Protein AF-A0A4R2GJK2-F1 (afdb_monomer_lite)

Organism: NCBI:txid659006

Sequence (76 aa):
MGNPASAAEVFGRQHKNVLQAIDGLDCSDEFNRHNFLPIEYQDSRGRLQRAVDMTKDGFTFLVMGFTGSTAARFKP

Secondary structure (DSSP, 8-state):
---THHHHHHHT--HHHHHHHHHT--S-HHHHHHHEEEEEEE-TTS-EEEEEEE-HHHHHHHHHHHHHHHHTT---

Radius of gyration: 13.51 Å; chains: 1; bounding box: 34×28×38 Å

pLDDT: mean 75.3, std 16.88, range [35.0, 92.25]

InterPro domains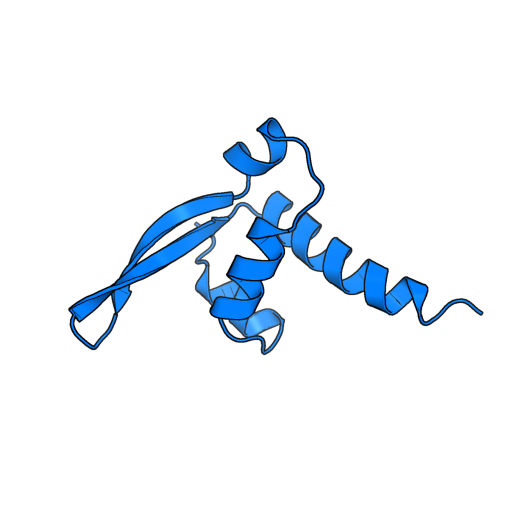:
  IPR014054 Bacteriophage regulatory protein, Rha family [PF09669] (8-75)
  IPR014054 Bacteriophage regulatory protein, Rha family [TIGR02681] (6-75)

Foldseek 3Di:
DDDLVVLCVVVVHDQVVLVVLLVVDPDDPVCSVVAWAWDWDQDPVRDIDIDTDGDPVNSVSSVCVVVVVVVVVPDD

Structure (mmCIF, N/CA/C/O backbone):
data_AF-A0A4R2GJK2-F1
#
_entry.id   AF-A0A4R2GJK2-F1
#
loop_
_atom_site.group_PDB
_atom_site.id
_atom_site.type_symbol
_atom_site.label_atom_id
_atom_site.label_alt_id
_atom_site.label_comp_id
_atom_site.label_asym_id
_atom_site.label_entity_id
_atom_site.label_seq_id
_atom_site.pdbx_PDB_ins_code
_atom_site.Cartn_x
_atom_site.Cartn_y
_atom_site.Cartn_z
_atom_site.occupancy
_atom_site.B_iso_or_equiv
_atom_site.auth_seq_id
_atom_site.auth_comp_id
_atom_site.auth_asym_id
_atom_site.auth_atom_id
_atom_site.pdbx_PDB_model_num
ATOM 1 N N . MET A 1 1 ? 12.418 1.132 4.965 1.00 37.62 1 MET A N 1
ATOM 2 C CA . MET A 1 1 ? 12.450 0.033 3.978 1.00 37.62 1 MET A CA 1
ATOM 3 C C . MET A 1 1 ? 11.578 -1.098 4.500 1.00 37.62 1 MET A C 1
ATOM 5 O O . MET A 1 1 ? 12.057 -1.916 5.273 1.00 37.62 1 MET A O 1
ATOM 9 N N . GLY A 1 2 ? 10.285 -1.080 4.175 1.00 43.12 2 GLY A N 1
ATOM 10 C CA . GLY A 1 2 ? 9.345 -2.153 4.505 1.00 43.12 2 GLY A CA 1
ATOM 11 C C . GLY A 1 2 ? 8.942 -2.844 3.212 1.00 43.12 2 GLY A C 1
ATOM 12 O O . GLY A 1 2 ? 8.171 -2.294 2.448 1.00 43.12 2 GLY A O 1
ATOM 13 N N . ASN A 1 3 ? 9.521 -4.008 2.927 1.00 45.88 3 ASN A N 1
ATOM 14 C CA . ASN A 1 3 ? 9.272 -4.737 1.685 1.00 45.88 3 ASN A CA 1
ATOM 15 C C . ASN A 1 3 ? 7.777 -5.134 1.564 1.00 45.88 3 ASN A C 1
ATOM 17 O O . ASN A 1 3 ? 7.277 -5.773 2.497 1.00 45.88 3 ASN A O 1
ATOM 21 N N . PRO A 1 4 ? 7.083 -4.868 0.435 1.00 50.69 4 PRO A N 1
ATOM 22 C CA . PRO A 1 4 ? 5.719 -5.344 0.167 1.00 50.69 4 PRO A CA 1
ATOM 23 C C . PRO A 1 4 ? 5.496 -6.843 0.420 1.00 50.69 4 PRO A C 1
ATOM 25 O O . PRO A 1 4 ? 4.383 -7.256 0.749 1.00 50.69 4 PRO A O 1
ATOM 28 N N . ALA A 1 5 ? 6.549 -7.661 0.312 1.00 49.12 5 ALA A N 1
ATOM 29 C CA . ALA A 1 5 ? 6.499 -9.090 0.617 1.00 49.12 5 ALA A CA 1
ATOM 30 C C . ALA A 1 5 ? 6.042 -9.387 2.059 1.00 49.12 5 ALA A C 1
ATOM 32 O O . ALA A 1 5 ? 5.361 -10.383 2.294 1.00 49.12 5 ALA A O 1
ATOM 33 N N . SER A 1 6 ? 6.331 -8.493 3.009 1.00 52.34 6 SER A N 1
ATOM 34 C CA . SER A 1 6 ? 6.001 -8.706 4.423 1.00 52.34 6 SER A CA 1
ATOM 35 C C . SER A 1 6 ? 4.498 -8.618 4.719 1.00 52.34 6 SER A C 1
ATOM 37 O O . SER A 1 6 ? 4.003 -9.325 5.592 1.00 52.34 6 SER A O 1
ATOM 39 N N . ALA A 1 7 ? 3.725 -7.834 3.960 1.00 49.97 7 ALA A N 1
ATOM 40 C CA . ALA A 1 7 ? 2.278 -7.747 4.164 1.00 49.97 7 ALA A CA 1
ATOM 41 C C . ALA A 1 7 ? 1.534 -9.011 3.695 1.00 49.97 7 ALA A C 1
ATOM 43 O O . ALA A 1 7 ? 0.581 -9.444 4.339 1.00 49.97 7 ALA A O 1
ATOM 44 N N . ALA A 1 8 ? 1.971 -9.635 2.596 1.00 51.84 8 ALA A N 1
ATOM 45 C CA . ALA A 1 8 ? 1.367 -10.874 2.100 1.00 51.84 8 ALA A CA 1
ATOM 46 C C . ALA A 1 8 ? 1.631 -12.064 3.044 1.00 51.84 8 ALA A C 1
ATOM 48 O O . ALA A 1 8 ? 0.729 -12.872 3.285 1.00 51.84 8 ALA A O 1
ATOM 49 N N . GLU A 1 9 ? 2.836 -12.132 3.622 1.00 51.62 9 GLU A N 1
ATOM 50 C CA . GLU A 1 9 ? 3.222 -13.160 4.597 1.00 51.62 9 GLU A CA 1
ATOM 51 C C . GLU A 1 9 ? 2.456 -13.033 5.920 1.00 51.62 9 GLU A C 1
ATOM 53 O O . GLU A 1 9 ? 1.994 -14.043 6.447 1.00 51.62 9 GLU A O 1
ATOM 58 N N . VAL A 1 10 ? 2.232 -11.810 6.422 1.00 51.09 10 VAL A N 1
ATOM 59 C CA . VAL A 1 10 ? 1.522 -11.585 7.698 1.00 51.09 10 VAL A CA 1
ATOM 60 C C . VAL A 1 10 ? 0.048 -12.016 7.643 1.00 51.09 10 VAL A C 1
ATOM 62 O O . VAL A 1 10 ? -0.509 -12.418 8.662 1.00 51.09 10 VAL A O 1
ATOM 65 N N . PHE A 1 11 ? -0.590 -11.992 6.467 1.00 52.94 11 PHE A N 1
ATOM 66 C CA . PHE A 1 11 ? -2.011 -12.346 6.326 1.00 52.94 11 PHE A CA 1
ATOM 67 C C . PHE A 1 11 ? -2.277 -13.700 5.667 1.00 52.94 11 PHE A C 1
ATOM 69 O O . PHE A 1 11 ? -3.442 -14.082 5.540 1.00 52.94 11 PHE A O 1
ATOM 76 N N . GLY A 1 12 ? -1.243 -14.413 5.204 1.00 50.94 12 GLY A N 1
ATOM 77 C CA . GLY A 1 12 ? -1.421 -15.626 4.398 1.00 50.94 12 GLY A CA 1
ATOM 78 C C . GLY A 1 12 ? -2.259 -15.382 3.133 1.00 50.94 12 GLY A C 1
ATOM 79 O O . GLY A 1 12 ? -2.920 -16.292 2.628 1.00 50.94 12 GLY A O 1
ATOM 80 N N . ARG A 1 13 ? -2.295 -14.137 2.634 1.00 60.50 13 ARG A N 1
ATOM 81 C CA . ARG A 1 13 ? -3.096 -13.730 1.472 1.00 60.50 13 ARG A CA 1
ATOM 82 C C . ARG A 1 13 ? -2.195 -13.581 0.256 1.00 60.50 13 ARG A C 1
ATOM 84 O O . ARG A 1 13 ? -1.096 -13.048 0.336 1.00 60.50 13 ARG A O 1
ATOM 91 N N . GLN A 1 14 ? -2.686 -14.026 -0.899 1.00 70.56 14 GLN A N 1
ATOM 92 C CA . GLN A 1 14 ? -1.981 -13.836 -2.167 1.00 70.56 14 GLN A CA 1
ATOM 93 C C . GLN A 1 14 ? -1.791 -12.334 -2.444 1.00 70.56 14 GLN A C 1
ATOM 95 O O . GLN A 1 14 ? -2.735 -11.567 -2.261 1.00 70.56 14 GLN A O 1
ATOM 100 N N . HIS A 1 15 ? -0.617 -11.939 -2.956 1.00 72.88 15 HIS A N 1
ATOM 101 C CA . HIS A 1 15 ? -0.251 -10.562 -3.354 1.00 72.88 15 HIS A CA 1
ATOM 102 C C . HIS A 1 15 ? -1.374 -9.823 -4.102 1.00 72.88 15 HIS A C 1
ATOM 104 O O . HIS A 1 15 ? -1.702 -8.680 -3.798 1.00 72.88 15 HIS A O 1
ATOM 110 N N . LYS A 1 16 ? -2.062 -10.526 -5.010 1.00 76.44 16 LYS A N 1
ATOM 111 C CA . LYS A 1 16 ? -3.207 -10.000 -5.770 1.00 76.44 16 LYS A CA 1
ATOM 112 C C . LYS A 1 16 ? -4.354 -9.472 -4.890 1.00 76.44 16 LYS A C 1
ATOM 114 O O . LYS A 1 16 ? -4.967 -8.470 -5.233 1.00 76.44 16 LYS A O 1
ATOM 119 N N . ASN A 1 17 ? -4.633 -10.123 -3.759 1.00 78.62 17 ASN A N 1
ATOM 120 C CA . ASN A 1 17 ? -5.718 -9.737 -2.854 1.00 78.62 17 ASN A CA 1
ATOM 121 C C . ASN A 1 17 ? -5.335 -8.492 -2.043 1.00 78.62 17 ASN A C 1
ATOM 123 O O . ASN A 1 17 ? -6.205 -7.707 -1.685 1.00 78.62 17 ASN A O 1
ATOM 127 N N . VAL A 1 18 ? -4.042 -8.319 -1.750 1.00 80.44 18 VAL A N 1
ATOM 128 C CA . VAL A 1 18 ? -3.518 -7.124 -1.075 1.00 80.44 18 VAL A CA 1
ATOM 129 C C . VAL A 1 18 ? -3.627 -5.917 -2.003 1.00 80.44 18 VAL A C 1
ATOM 131 O O . VAL A 1 18 ? -4.149 -4.889 -1.589 1.00 80.44 18 VAL A O 1
ATOM 134 N N . LEU A 1 19 ? -3.231 -6.063 -3.272 1.00 85.69 19 LEU A N 1
ATOM 135 C CA . LEU A 1 19 ? -3.384 -5.002 -4.274 1.00 85.69 19 LEU A CA 1
ATOM 136 C C . LEU A 1 19 ? -4.849 -4.591 -4.459 1.00 85.69 19 LEU A C 1
ATOM 138 O O . LEU A 1 19 ? -5.151 -3.405 -4.417 1.00 85.69 19 LEU A O 1
ATOM 142 N N . GLN A 1 20 ? -5.763 -5.560 -4.580 1.00 84.75 20 GLN A N 1
ATOM 143 C CA . GLN A 1 20 ? -7.200 -5.275 -4.677 1.00 84.75 20 GLN A CA 1
ATOM 144 C C . GLN A 1 20 ? -7.744 -4.535 -3.454 1.00 84.75 20 GLN A C 1
ATOM 146 O O . GLN A 1 20 ? -8.598 -3.666 -3.594 1.00 84.75 20 GLN A O 1
ATOM 151 N N . ALA A 1 21 ? -7.276 -4.881 -2.255 1.00 83.75 21 ALA A N 1
ATOM 152 C CA . ALA A 1 21 ? -7.705 -4.191 -1.050 1.00 83.75 21 ALA A CA 1
ATOM 153 C C . ALA A 1 21 ? -7.199 -2.750 -1.010 1.00 83.75 21 ALA A C 1
ATOM 155 O O . ALA A 1 21 ? -7.975 -1.876 -0.654 1.00 83.75 21 ALA A O 1
ATOM 156 N N . ILE A 1 22 ? -5.944 -2.511 -1.411 1.00 84.81 22 ILE A N 1
ATOM 157 C CA . ILE A 1 22 ? -5.367 -1.164 -1.528 1.00 84.81 22 ILE A CA 1
ATOM 158 C C . ILE A 1 22 ? -6.160 -0.326 -2.542 1.00 84.81 22 ILE A C 1
ATOM 160 O O . ILE A 1 22 ? -6.492 0.819 -2.249 1.00 84.81 22 ILE A O 1
ATOM 164 N N . ASP A 1 23 ? -6.525 -0.912 -3.687 1.00 84.19 23 ASP A N 1
ATOM 165 C CA . ASP A 1 23 ? -7.336 -0.253 -4.724 1.00 84.19 23 ASP A CA 1
ATOM 166 C C . ASP A 1 23 ? -8.760 0.089 -4.254 1.00 84.19 23 ASP A C 1
ATOM 168 O O . ASP A 1 23 ? -9.391 0.992 -4.797 1.00 84.19 23 ASP A O 1
ATOM 172 N N . GLY A 1 24 ? -9.274 -0.639 -3.259 1.00 83.00 24 GLY A N 1
ATOM 173 C CA . GLY A 1 24 ? -10.601 -0.443 -2.676 1.00 83.00 24 GLY A CA 1
ATOM 174 C C . GLY A 1 24 ? -10.606 0.274 -1.325 1.00 83.00 24 GLY A C 1
ATOM 175 O O . GLY A 1 24 ? -11.645 0.267 -0.662 1.00 83.00 24 GLY A O 1
ATOM 176 N N . LEU A 1 25 ? -9.476 0.832 -0.872 1.00 82.88 25 LEU A N 1
ATOM 177 C CA . LEU A 1 25 ? -9.430 1.578 0.386 1.00 82.88 25 LEU A CA 1
ATOM 178 C C . LEU A 1 25 ? -10.235 2.872 0.265 1.00 82.88 25 LEU A C 1
ATOM 180 O O . LEU A 1 25 ? -9.956 3.711 -0.586 1.00 82.88 25 LEU A O 1
ATOM 184 N N . ASP A 1 26 ? -11.176 3.055 1.186 1.00 82.25 26 ASP A N 1
ATOM 185 C CA . ASP A 1 26 ? -11.847 4.335 1.389 1.00 82.25 26 ASP A CA 1
ATOM 186 C C . ASP A 1 26 ? -10.975 5.210 2.304 1.00 82.25 26 ASP A C 1
ATOM 188 O O . ASP A 1 26 ? -11.028 5.127 3.535 1.00 82.25 26 ASP A O 1
ATOM 192 N N . CYS A 1 27 ? -10.060 5.969 1.700 1.00 83.38 27 CYS A N 1
ATOM 193 C CA . CYS A 1 27 ? -9.179 6.908 2.388 1.00 83.38 27 CYS A CA 1
ATOM 194 C C . CYS A 1 27 ? -8.936 8.153 1.531 1.00 83.38 27 CYS A C 1
ATOM 196 O O . CYS A 1 27 ? -9.229 8.172 0.337 1.00 83.38 27 CYS A O 1
ATOM 198 N N . SER A 1 28 ? -8.412 9.221 2.138 1.00 88.62 28 SER A N 1
ATOM 199 C CA . SER A 1 28 ? -8.115 10.435 1.378 1.00 88.62 28 SER A CA 1
ATOM 200 C C . SER A 1 28 ? -7.013 10.182 0.347 1.00 88.62 28 SER A C 1
ATOM 202 O O . SER A 1 28 ? -6.044 9.467 0.614 1.00 88.62 28 SER A O 1
ATOM 204 N N . ASP A 1 29 ? -7.111 10.834 -0.812 1.00 86.81 29 ASP A N 1
ATOM 205 C CA . ASP A 1 29 ? -6.102 10.727 -1.870 1.00 86.81 29 ASP A CA 1
ATOM 206 C C . ASP A 1 29 ? -4.691 11.085 -1.381 1.00 86.81 29 ASP A C 1
ATOM 208 O O . ASP A 1 29 ? -3.691 10.521 -1.823 1.00 86.81 29 ASP A O 1
ATOM 212 N N . GLU A 1 30 ? -4.599 12.050 -0.464 1.00 89.75 30 GLU A N 1
ATOM 213 C CA . GLU A 1 30 ? -3.339 12.442 0.155 1.00 89.75 30 GLU A CA 1
ATOM 214 C C . GLU A 1 30 ? -2.759 11.311 1.003 1.00 89.75 30 GLU A C 1
ATOM 216 O O . GLU A 1 30 ? -1.580 10.989 0.853 1.00 89.75 30 GLU A O 1
ATOM 221 N N . PHE A 1 31 ? -3.579 10.668 1.838 1.00 89.19 31 PHE A N 1
ATOM 222 C CA . PHE A 1 31 ? -3.146 9.516 2.620 1.00 89.19 31 PHE A CA 1
ATOM 223 C C . PHE A 1 31 ? -2.723 8.368 1.704 1.00 89.19 31 PHE A C 1
ATOM 225 O O . PHE A 1 31 ? -1.684 7.754 1.946 1.00 89.19 31 PHE A O 1
ATOM 232 N N . ASN A 1 32 ? -3.487 8.108 0.640 1.00 87.94 32 ASN A N 1
ATOM 233 C CA . ASN A 1 32 ? -3.190 7.042 -0.305 1.00 87.94 32 ASN A CA 1
ATOM 234 C C . ASN A 1 32 ? -1.803 7.238 -0.942 1.00 87.94 32 ASN A C 1
ATOM 236 O O . ASN A 1 32 ? -0.927 6.388 -0.788 1.00 87.94 32 ASN A O 1
ATOM 240 N N . ARG A 1 33 ? -1.554 8.413 -1.535 1.00 88.38 33 ARG A N 1
ATOM 241 C CA . ARG A 1 33 ? -0.284 8.729 -2.211 1.00 88.38 33 ARG A CA 1
ATOM 242 C C . ARG A 1 33 ? 0.942 8.681 -1.298 1.00 88.38 33 ARG A C 1
ATOM 244 O O . ARG A 1 33 ? 2.016 8.313 -1.761 1.00 88.38 33 ARG A O 1
ATOM 251 N N . HIS A 1 34 ? 0.806 9.069 -0.029 1.00 91.75 34 HIS A N 1
ATOM 252 C CA . HIS A 1 34 ? 1.932 9.078 0.912 1.00 91.75 34 HIS A CA 1
ATOM 253 C C . HIS A 1 34 ? 2.241 7.699 1.500 1.00 91.75 34 HIS A C 1
ATOM 255 O O . HIS A 1 34 ? 3.368 7.462 1.930 1.00 91.75 34 HIS A O 1
ATOM 261 N N . ASN A 1 35 ? 1.253 6.802 1.548 1.00 90.50 35 ASN A N 1
ATOM 262 C CA . ASN A 1 35 ? 1.376 5.533 2.262 1.00 90.50 35 ASN A CA 1
ATOM 263 C C . ASN A 1 35 ? 1.3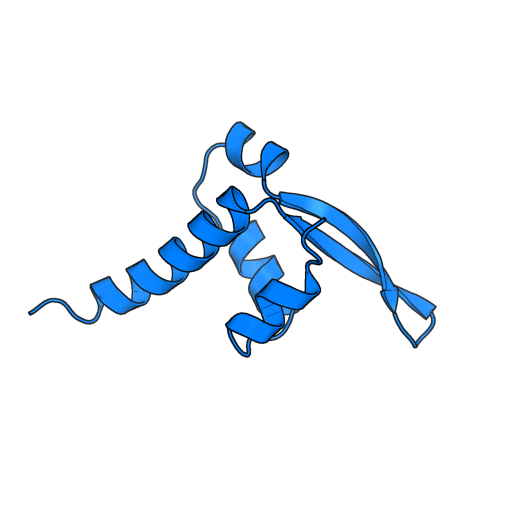95 4.298 1.354 1.00 90.50 35 ASN A C 1
ATOM 265 O O . ASN A 1 35 ? 1.849 3.247 1.808 1.00 90.50 35 ASN A O 1
ATOM 269 N N . PHE A 1 36 ? 0.946 4.418 0.101 1.00 90.81 36 PHE A N 1
ATOM 270 C CA . PHE A 1 36 ? 0.889 3.342 -0.890 1.00 90.81 36 PHE A CA 1
ATOM 271 C C . PHE A 1 36 ? 1.502 3.810 -2.216 1.00 90.81 36 PHE A C 1
ATOM 273 O O . PHE A 1 36 ? 0.825 4.355 -3.086 1.00 90.81 36 PHE A O 1
ATOM 280 N N . LEU A 1 37 ? 2.805 3.589 -2.384 1.00 89.81 37 LEU A N 1
ATOM 281 C CA . LEU A 1 37 ? 3.534 3.997 -3.581 1.00 89.81 37 LEU A CA 1
ATOM 282 C C . LEU A 1 37 ? 3.506 2.872 -4.631 1.00 89.81 37 LEU A C 1
ATOM 284 O O . LEU A 1 37 ? 4.065 1.801 -4.379 1.00 89.81 37 LEU A O 1
ATOM 288 N N . PRO A 1 38 ? 2.892 3.068 -5.814 1.00 88.81 38 PRO A N 1
ATOM 289 C CA . PRO A 1 38 ? 2.921 2.066 -6.873 1.00 88.81 38 PRO A CA 1
ATOM 290 C C . PRO A 1 38 ? 4.344 1.886 -7.409 1.00 88.81 38 PRO A C 1
ATOM 292 O O . PRO A 1 38 ? 5.026 2.853 -7.744 1.00 88.81 38 PRO A O 1
ATOM 295 N N . ILE A 1 39 ? 4.770 0.632 -7.516 1.00 88.81 39 ILE A N 1
ATOM 296 C CA . ILE A 1 39 ? 6.062 0.233 -8.075 1.00 88.81 39 ILE A CA 1
ATOM 297 C C . ILE A 1 39 ? 5.877 -0.966 -9.011 1.00 88.81 39 ILE A C 1
ATOM 299 O O . ILE A 1 39 ? 4.830 -1.619 -9.031 1.00 88.81 39 ILE A O 1
ATOM 303 N N . GLU A 1 40 ? 6.923 -1.301 -9.754 1.00 90.25 40 GLU A N 1
ATOM 304 C CA . GLU A 1 40 ? 6.985 -2.513 -10.564 1.00 90.25 40 GLU A CA 1
ATOM 305 C C . GLU A 1 40 ? 8.200 -3.343 -10.158 1.00 90.25 40 GLU A C 1
ATOM 307 O O . GLU A 1 40 ? 9.232 -2.808 -9.751 1.00 90.25 40 GLU A O 1
ATOM 312 N N . TYR A 1 41 ? 8.085 -4.661 -10.271 1.00 85.75 41 TYR A N 1
ATOM 313 C CA . TYR A 1 41 ? 9.213 -5.570 -10.112 1.00 85.75 41 TYR A CA 1
ATOM 314 C C . TYR A 1 41 ? 9.188 -6.636 -11.201 1.00 85.75 41 TYR A C 1
ATOM 316 O O . TYR A 1 41 ? 8.132 -6.980 -11.735 1.00 85.75 41 TYR A O 1
ATOM 324 N N . GLN A 1 42 ? 10.361 -7.170 -11.531 1.00 89.56 42 GLN A N 1
ATOM 325 C CA . GLN A 1 42 ? 10.476 -8.291 -12.451 1.00 89.56 42 GLN A CA 1
ATOM 326 C C . GLN A 1 42 ? 10.375 -9.605 -11.670 1.00 89.56 42 GLN A C 1
ATOM 328 O O . GLN A 1 42 ? 11.109 -9.820 -10.704 1.00 89.56 42 GLN A O 1
ATOM 333 N N . ASP A 1 43 ? 9.452 -10.479 -12.065 1.00 86.38 43 ASP A N 1
ATOM 334 C CA . ASP A 1 43 ? 9.319 -11.801 -11.459 1.00 86.38 43 ASP A CA 1
ATOM 335 C C . ASP A 1 43 ? 10.401 -12.780 -11.957 1.00 86.38 43 ASP A C 1
ATOM 337 O O . ASP A 1 43 ? 11.156 -12.506 -12.891 1.00 86.38 43 ASP A O 1
ATOM 341 N N . SER A 1 44 ? 10.456 -13.972 -11.358 1.00 88.00 44 SER A N 1
ATOM 342 C CA . SER A 1 44 ? 11.413 -15.026 -11.735 1.00 88.00 44 SER A CA 1
ATOM 343 C C . SER A 1 44 ? 11.237 -15.566 -13.160 1.00 88.00 44 SER A C 1
ATOM 345 O O . SER A 1 44 ? 12.072 -16.335 -13.631 1.00 88.00 44 SER A O 1
ATOM 347 N N . ARG A 1 45 ? 10.160 -15.182 -13.854 1.00 92.25 45 ARG A N 1
ATOM 348 C CA . ARG A 1 45 ? 9.875 -15.523 -15.254 1.00 92.25 45 ARG A CA 1
ATOM 349 C C . ARG A 1 45 ? 10.160 -14.352 -16.198 1.00 92.25 45 ARG A C 1
ATOM 351 O O . ARG A 1 45 ? 9.807 -14.427 -17.372 1.00 92.25 45 ARG A O 1
ATOM 358 N N . GLY A 1 46 ? 10.765 -13.276 -15.697 1.00 90.81 46 GLY A N 1
ATOM 359 C CA . GLY A 1 46 ? 11.126 -12.101 -16.477 1.00 90.81 46 GLY A CA 1
ATOM 360 C C . GLY A 1 46 ? 9.966 -11.146 -16.766 1.00 90.81 46 GLY A C 1
ATOM 361 O O . GLY A 1 46 ? 10.151 -10.211 -17.542 1.00 90.81 46 GLY A O 1
ATOM 362 N N . ARG A 1 47 ? 8.785 -11.345 -16.169 1.00 91.75 47 ARG A N 1
ATOM 363 C CA . ARG A 1 47 ? 7.605 -10.501 -16.410 1.00 91.75 47 ARG A CA 1
ATOM 364 C C . ARG A 1 47 ? 7.585 -9.334 -15.435 1.00 91.75 47 ARG A C 1
ATOM 366 O O . ARG A 1 47 ? 7.824 -9.531 -14.246 1.00 91.75 47 ARG A O 1
ATOM 373 N N . LEU A 1 48 ? 7.216 -8.152 -15.916 1.00 89.88 48 LEU A N 1
ATOM 374 C CA . LEU A 1 48 ? 6.919 -7.018 -15.044 1.00 89.88 48 LEU A CA 1
ATOM 375 C C . LEU A 1 48 ? 5.590 -7.260 -14.322 1.00 89.88 48 LEU A C 1
ATOM 377 O O . LEU A 1 48 ? 4.599 -7.671 -14.931 1.00 89.88 48 LEU A O 1
ATOM 381 N N . GLN A 1 49 ? 5.595 -7.064 -13.009 1.00 88.44 49 GLN A N 1
ATOM 382 C CA . GLN A 1 49 ? 4.442 -7.211 -12.132 1.00 88.44 49 GLN A CA 1
ATOM 383 C C . GLN A 1 49 ? 4.275 -5.946 -11.297 1.00 88.44 49 GLN A C 1
ATOM 385 O O . GLN A 1 49 ? 5.245 -5.385 -10.784 1.00 88.44 49 GLN A O 1
ATOM 390 N N . ARG A 1 50 ? 3.019 -5.537 -11.115 1.00 88.00 50 ARG A N 1
ATOM 391 C CA . ARG A 1 50 ? 2.658 -4.443 -10.216 1.00 88.00 50 ARG A CA 1
ATOM 3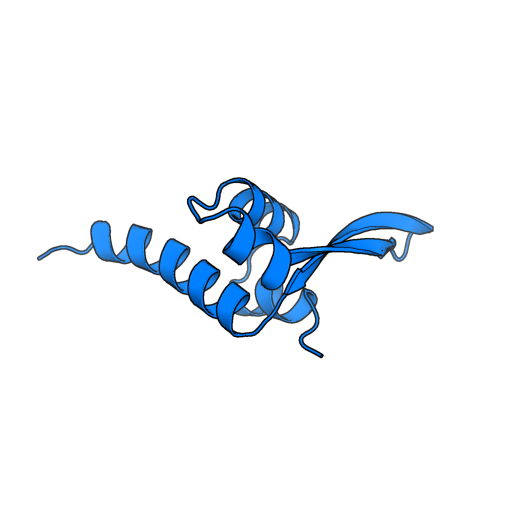92 C C . ARG A 1 50 ? 2.938 -4.837 -8.763 1.00 88.00 50 ARG A C 1
ATOM 394 O O . ARG A 1 50 ? 2.565 -5.923 -8.309 1.00 88.00 50 ARG A O 1
ATOM 401 N N . ALA A 1 51 ? 3.519 -3.914 -8.013 1.00 87.88 51 ALA A N 1
ATOM 402 C CA . ALA A 1 51 ? 3.630 -3.967 -6.564 1.00 87.88 51 ALA A CA 1
ATOM 403 C C . ALA A 1 51 ? 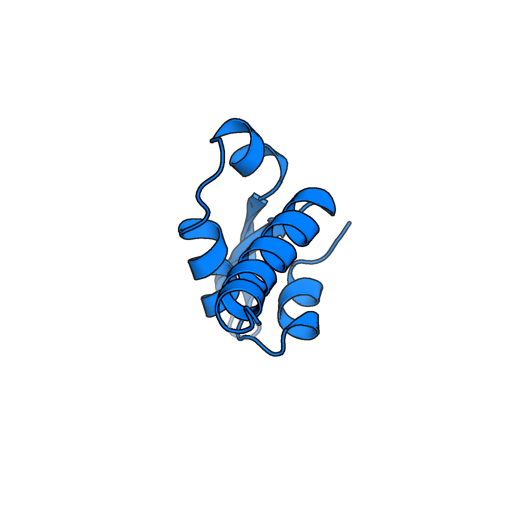3.348 -2.585 -5.955 1.00 87.88 51 ALA A C 1
ATOM 405 O O . ALA A 1 51 ? 3.144 -1.598 -6.660 1.00 87.88 51 ALA A O 1
ATOM 406 N N . VAL A 1 52 ? 3.268 -2.537 -4.629 1.00 87.62 52 VAL A N 1
ATOM 407 C CA . VAL A 1 52 ? 3.062 -1.302 -3.871 1.00 87.62 52 VAL A CA 1
ATOM 408 C C . VAL A 1 52 ? 4.067 -1.296 -2.733 1.00 87.62 52 VAL A C 1
ATOM 410 O O . VAL A 1 52 ? 4.022 -2.192 -1.893 1.00 87.62 52 VAL A O 1
ATOM 413 N N . ASP A 1 53 ? 4.968 -0.320 -2.712 1.00 87.81 53 ASP A N 1
ATOM 414 C CA . ASP A 1 53 ? 5.770 -0.044 -1.522 1.00 87.81 53 ASP A CA 1
ATOM 415 C C . ASP A 1 53 ? 4.897 0.697 -0.506 1.00 87.81 53 ASP A C 1
ATOM 417 O O . ASP A 1 53 ? 4.092 1.553 -0.885 1.00 87.81 53 ASP A O 1
ATOM 421 N N . MET A 1 54 ? 5.002 0.349 0.775 1.00 90.06 54 MET A N 1
ATOM 422 C CA . MET A 1 54 ? 4.101 0.891 1.791 1.00 90.06 54 MET A CA 1
ATOM 423 C C . MET A 1 54 ? 4.821 1.344 3.052 1.00 90.06 54 MET A C 1
ATOM 425 O O . MET A 1 54 ? 5.795 0.743 3.512 1.00 90.06 54 MET A O 1
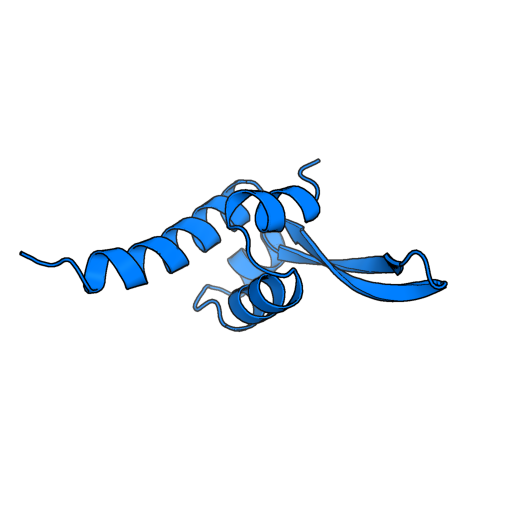ATOM 429 N N . THR A 1 55 ? 4.290 2.401 3.655 1.00 91.56 55 THR A N 1
ATOM 430 C CA . THR A 1 55 ? 4.737 2.868 4.966 1.00 91.56 55 THR A CA 1
ATOM 431 C C . THR A 1 55 ? 4.145 1.998 6.077 1.00 91.56 55 THR A C 1
ATOM 433 O O . THR A 1 55 ? 3.187 1.242 5.885 1.00 91.56 55 THR A O 1
ATOM 436 N N . LYS A 1 56 ? 4.683 2.138 7.294 1.00 87.81 56 LYS A N 1
ATOM 437 C CA . LYS A 1 56 ? 4.119 1.491 8.486 1.00 87.81 56 LYS A CA 1
ATOM 438 C C . LYS A 1 56 ? 2.674 1.930 8.749 1.00 87.81 56 LYS A C 1
A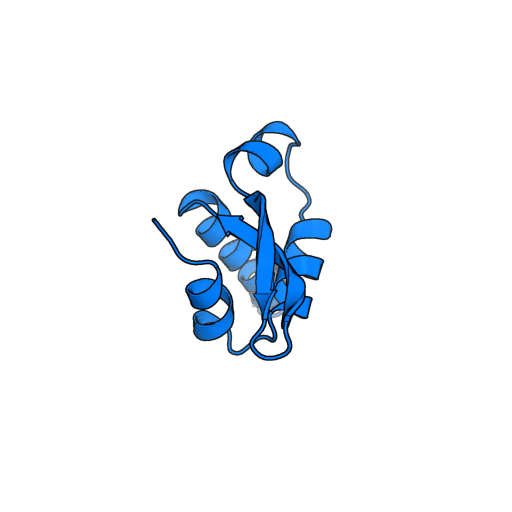TOM 440 O O . LYS A 1 56 ? 1.862 1.104 9.166 1.00 87.81 56 LYS A O 1
ATOM 445 N N . ASP A 1 57 ? 2.356 3.194 8.493 1.00 87.94 57 ASP A N 1
ATOM 446 C CA . ASP A 1 57 ? 1.017 3.741 8.709 1.00 87.94 57 ASP A CA 1
ATOM 447 C C . ASP A 1 57 ? 0.030 3.199 7.670 1.00 87.94 57 ASP A C 1
ATOM 449 O O . ASP A 1 57 ? -1.061 2.767 8.039 1.00 87.94 57 ASP A O 1
ATOM 453 N N . GLY A 1 58 ? 0.444 3.094 6.400 1.00 89.19 58 GLY A N 1
ATOM 454 C CA . GLY A 1 58 ? -0.328 2.422 5.350 1.00 89.19 58 GLY A CA 1
ATOM 455 C C . GLY A 1 58 ? -0.600 0.955 5.666 1.00 89.19 58 GLY A C 1
ATOM 456 O O . GLY A 1 58 ? -1.742 0.501 5.587 1.00 89.19 58 GLY A O 1
ATOM 457 N N . PHE A 1 59 ? 0.428 0.225 6.108 1.00 86.75 59 PHE A N 1
ATOM 458 C CA . PHE A 1 59 ? 0.271 -1.154 6.567 1.00 86.75 59 PHE A CA 1
ATOM 459 C C . PHE A 1 59 ? -0.743 -1.247 7.712 1.00 86.75 59 PHE A C 1
ATOM 461 O O . PHE A 1 59 ? -1.690 -2.027 7.652 1.00 86.75 59 PHE A O 1
ATOM 468 N N . THR A 1 60 ? -0.579 -0.412 8.735 1.00 85.38 60 THR A N 1
ATOM 469 C CA . THR A 1 60 ? -1.424 -0.402 9.933 1.00 85.38 60 THR A CA 1
ATOM 470 C C . THR A 1 60 ? -2.884 -0.075 9.594 1.00 85.38 60 THR A C 1
ATOM 472 O O . THR A 1 60 ? -3.791 -0.756 10.075 1.00 85.38 60 THR A O 1
ATOM 475 N N . PHE A 1 61 ? -3.118 0.892 8.704 1.00 86.00 61 PHE A N 1
ATOM 476 C CA . PHE A 1 61 ? -4.445 1.226 8.181 1.00 86.00 61 PHE A CA 1
ATOM 477 C C . PHE A 1 61 ? -5.085 0.043 7.444 1.00 86.00 61 PHE A C 1
ATOM 479 O O . PHE A 1 61 ? -6.228 -0.322 7.723 1.00 86.00 61 PHE A O 1
ATOM 486 N N . LEU A 1 62 ? -4.328 -0.611 6.558 1.00 84.94 62 LEU A N 1
ATOM 487 C CA . LEU A 1 62 ? -4.782 -1.774 5.795 1.00 84.94 62 LEU A CA 1
ATOM 488 C C . LEU A 1 62 ? -5.174 -2.946 6.719 1.00 84.94 62 LEU A C 1
ATOM 490 O O . LEU A 1 62 ? -6.250 -3.528 6.568 1.00 84.94 62 LEU A O 1
ATOM 494 N N . VAL A 1 63 ? -4.344 -3.257 7.723 1.00 81.88 63 VAL A N 1
ATOM 495 C CA . VAL A 1 63 ? -4.626 -4.289 8.740 1.00 81.88 63 VAL A CA 1
ATOM 496 C C . VAL A 1 63 ? -5.902 -3.975 9.518 1.00 81.88 63 VAL A C 1
ATOM 498 O O . VAL A 1 63 ? -6.734 -4.862 9.735 1.00 81.88 63 VAL A O 1
ATOM 501 N N . MET A 1 64 ? -6.073 -2.724 9.946 1.00 81.06 64 MET A N 1
ATOM 502 C CA . MET A 1 64 ? -7.260 -2.306 10.688 1.00 81.06 64 MET A CA 1
ATOM 503 C C . MET A 1 64 ? -8.524 -2.358 9.831 1.00 81.06 64 MET A C 1
ATOM 505 O O . MET A 1 64 ? -9.546 -2.816 10.331 1.00 81.06 64 MET A O 1
ATOM 509 N N . GLY A 1 65 ? -8.468 -1.994 8.548 1.00 75.06 65 GLY A N 1
ATOM 510 C CA . GLY A 1 65 ? -9.599 -2.158 7.626 1.00 75.06 65 GLY A CA 1
ATOM 511 C C . GLY A 1 65 ? -10.039 -3.623 7.494 1.00 75.06 65 GLY A C 1
ATOM 512 O O . GLY A 1 65 ? -11.228 -3.946 7.583 1.00 75.06 65 GLY A O 1
ATOM 513 N N . PHE A 1 66 ? -9.082 -4.549 7.392 1.00 68.38 66 PHE A N 1
ATOM 514 C CA . PHE A 1 66 ? -9.380 -5.986 7.381 1.00 68.38 66 PHE A CA 1
ATOM 515 C C . PHE A 1 66 ? -9.914 -6.503 8.719 1.00 68.38 66 PHE A C 1
ATOM 517 O O . PHE A 1 66 ? -10.829 -7.329 8.751 1.00 68.38 66 PHE A O 1
ATOM 524 N N . THR A 1 67 ? -9.376 -6.010 9.830 1.00 65.38 67 THR A N 1
ATOM 525 C CA . THR A 1 67 ? -9.786 -6.447 11.167 1.00 65.38 67 THR A CA 1
ATOM 526 C C . THR A 1 67 ? -11.145 -5.863 11.543 1.00 65.38 67 THR A C 1
ATOM 528 O O . THR A 1 67 ? -11.952 -6.571 12.126 1.00 65.38 67 THR A O 1
ATOM 531 N N . GLY A 1 68 ? -11.460 -4.631 11.134 1.00 59.78 68 GLY A N 1
ATOM 532 C CA . GLY A 1 68 ? -12.746 -3.969 11.363 1.00 59.78 68 GLY A CA 1
ATOM 533 C C . GLY A 1 68 ? -13.921 -4.693 10.707 1.00 59.78 68 GLY A C 1
ATOM 534 O O . GLY A 1 68 ? -14.966 -4.842 11.331 1.00 59.78 68 GLY A O 1
ATOM 535 N N . SER A 1 69 ? -13.740 -5.242 9.500 1.00 59.22 69 SER A N 1
ATOM 536 C CA . SER A 1 69 ? -14.764 -6.086 8.856 1.00 59.22 69 SER A CA 1
ATOM 537 C C . SER A 1 69 ? -15.001 -7.418 9.589 1.00 59.22 69 SER A C 1
ATOM 539 O O . SER A 1 69 ? -16.122 -7.928 9.610 1.00 59.22 69 SER A O 1
ATOM 541 N N . THR A 1 70 ? -13.972 -7.957 10.250 1.00 53.22 70 THR A N 1
ATOM 542 C CA . THR A 1 70 ? -14.088 -9.165 11.082 1.00 53.22 70 THR A CA 1
ATOM 543 C C . THR A 1 70 ? -14.666 -8.830 12.462 1.00 53.22 70 THR A C 1
ATOM 545 O O . THR A 1 70 ? -15.583 -9.501 12.917 1.00 53.22 70 THR A O 1
ATOM 548 N N . ALA A 1 71 ? -14.226 -7.741 13.095 1.00 50.28 71 ALA A N 1
ATOM 549 C CA . ALA A 1 71 ? -14.745 -7.237 14.365 1.00 50.28 71 ALA A CA 1
ATOM 550 C C . ALA A 1 71 ? -16.217 -6.804 14.260 1.00 50.28 71 ALA A C 1
ATOM 552 O O . ALA A 1 71 ? -16.993 -7.054 15.173 1.00 50.28 71 ALA A O 1
ATOM 553 N N . ALA A 1 72 ? -16.646 -6.248 13.121 1.00 54.47 72 ALA A N 1
ATOM 554 C CA . ALA A 1 72 ? -18.052 -5.939 12.858 1.00 54.47 72 ALA A CA 1
ATOM 555 C C . ALA A 1 72 ? -18.946 -7.192 12.804 1.00 54.47 72 ALA A C 1
ATOM 557 O O . ALA A 1 72 ? -20.135 -7.104 13.106 1.00 54.47 72 ALA A O 1
ATOM 558 N N . ARG A 1 73 ? -18.388 -8.359 12.446 1.00 52.72 73 ARG A N 1
ATOM 559 C CA . ARG A 1 73 ? -19.088 -9.655 12.492 1.00 52.72 73 ARG A CA 1
ATOM 560 C C . ARG A 1 73 ? -19.147 -10.263 13.894 1.00 52.72 73 ARG A C 1
ATOM 562 O O . ARG A 1 73 ? -20.025 -11.081 14.141 1.00 52.72 73 ARG A O 1
ATOM 569 N N . PHE A 1 74 ? -18.255 -9.854 14.792 1.00 48.41 74 PHE A N 1
ATOM 570 C CA . PHE A 1 74 ? -18.244 -10.233 16.204 1.00 48.41 74 PHE A CA 1
ATOM 571 C C . PHE A 1 74 ? -18.667 -9.038 17.066 1.00 48.41 74 PHE A C 1
ATOM 573 O O . PHE A 1 74 ? -17.920 -8.573 17.925 1.00 48.41 74 PHE A O 1
ATOM 580 N N . LYS A 1 75 ? -19.869 -8.509 16.826 1.00 35.00 75 LYS A N 1
ATOM 581 C CA . LYS A 1 75 ? -20.551 -7.716 17.853 1.00 35.00 75 LYS A CA 1
ATOM 582 C C . LYS A 1 75 ? -21.177 -8.686 18.872 1.00 35.00 75 LYS A C 1
ATOM 584 O O . LYS A 1 75 ? -21.773 -9.663 18.417 1.00 35.00 75 LYS A O 1
ATOM 589 N N . PRO A 1 76 ? -21.028 -8.465 20.193 1.00 51.12 76 PRO A N 1
ATOM 590 C CA . PRO A 1 76 ? -21.877 -9.127 21.183 1.00 51.12 76 PRO A CA 1
ATOM 591 C C . PRO A 1 76 ? -23.351 -8.740 21.004 1.00 51.12 76 PRO A C 1
ATOM 593 O O . PRO A 1 76 ? -23.618 -7.652 20.436 1.00 51.12 76 PRO A O 1
#